Protein AF-A0A9D1EB09-F1 (afdb_monomer)

Solvent-accessible surface area (backbone atoms only — not comparable to full-atom values): 3493 Å² total; per-residue (Å²): 122,53,76,47,40,22,51,71,86,39,80,53,51,73,64,61,51,31,76,73,60,35,64,70,56,48,50,53,53,52,51,53,43,47,53,49,36,72,75,40,73,85,60,82,37,74,41,82,70,86,87,49,42,38,37,54,45,80,88

Foldseek 3Di:
DDKWKDWQNHTDDPVVVCVLQNDVVSVVLVVVVVVVCVVPVPDWRWDDRPVTIMTMHDD

Radius of gyration: 10.57 Å; Cα contacts (8 Å, |Δi|>4): 73; chains: 1; bounding box: 25×24×26 Å

Nearest PDB structures (foldseek):
  5jg9-assembly1_A  TM=3.984E-01  e=1.405E+00  synthetic construct

Mean predicted aligned error: 2.54 Å

Sequence (59 aa):
MKTTFYLDGKKTTKKAVKELI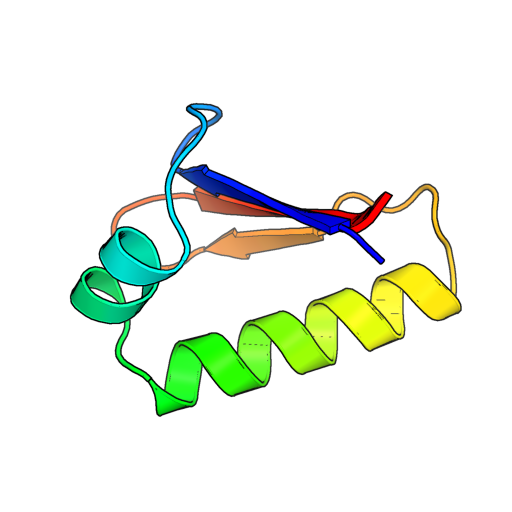GEERLKRIIEEAKETFFEDPLVQNDFFIGNGMLTIEFA

pLDDT: mean 94.06, std 2.92, range [83.19, 97.38]

Secondary structure (DSSP, 8-state):
--EEEEETTEEE-HHHHHHHH-HHHHHHHHHHHHHHHHH-TTS-EEEE-SSSEEEEEE-

Organism: NCBI:txid2840911

Structure (mmCIF, N/CA/C/O backbone):
data_AF-A0A9D1EB09-F1
#
_entry.id   AF-A0A9D1EB09-F1
#
loop_
_atom_site.group_PDB
_atom_site.id
_atom_site.type_symbol
_atom_site.label_atom_id
_atom_site.label_alt_id
_atom_site.label_comp_id
_atom_site.label_asym_id
_atom_site.label_entity_id
_atom_site.label_seq_id
_atom_site.pdbx_PDB_ins_code
_atom_site.Cartn_x
_atom_site.Cartn_y
_atom_site.Cartn_z
_atom_site.occupancy
_atom_site.B_iso_or_equiv
_atom_site.auth_seq_id
_atom_site.auth_comp_id
_atom_site.auth_asym_id
_atom_site.auth_atom_id
_atom_site.pdbx_PDB_model_num
ATOM 1 N N . MET A 1 1 ? 6.995 13.962 -2.116 1.00 83.19 1 MET A N 1
ATOM 2 C CA . MET A 1 1 ? 6.274 12.850 -2.753 1.00 83.19 1 MET A CA 1
ATOM 3 C C . MET A 1 1 ? 4.992 12.602 -1.994 1.00 83.19 1 MET A C 1
ATOM 5 O O . MET A 1 1 ? 5.027 12.348 -0.790 1.00 83.19 1 MET A O 1
ATOM 9 N N . LYS A 1 2 ? 3.865 12.786 -2.661 1.00 87.94 2 LYS A N 1
ATOM 10 C CA . LYS A 1 2 ? 2.550 12.437 -2.146 1.00 87.94 2 LYS A CA 1
ATOM 11 C C . LYS A 1 2 ? 2.425 10.918 -2.203 1.00 87.94 2 LYS A C 1
ATOM 13 O O . LYS A 1 2 ? 2.629 10.327 -3.253 1.00 87.94 2 LYS A O 1
ATOM 18 N N . THR A 1 3 ? 2.090 10.299 -1.076 1.00 93.56 3 THR A N 1
ATOM 19 C CA . THR A 1 3 ? 1.822 8.858 -1.017 1.00 93.56 3 THR A CA 1
ATOM 20 C C . THR A 1 3 ? 0.324 8.640 -0.921 1.00 93.56 3 THR A C 1
ATOM 22 O O . THR A 1 3 ? -0.318 9.137 0.012 1.00 93.56 3 THR A O 1
ATOM 25 N N . THR A 1 4 ? -0.229 7.903 -1.875 1.00 95.81 4 THR A N 1
ATOM 26 C CA . THR A 1 4 ? -1.631 7.485 -1.864 1.00 95.81 4 THR A CA 1
ATOM 27 C C . THR A 1 4 ? -1.694 5.987 -1.610 1.00 95.81 4 THR A C 1
ATOM 29 O O . THR A 1 4 ? -0.903 5.229 -2.157 1.00 95.81 4 THR A O 1
ATOM 32 N N . PHE A 1 5 ? -2.618 5.573 -0.749 1.00 96.31 5 PHE A N 1
ATOM 33 C CA . PHE A 1 5 ? -2.819 4.174 -0.395 1.00 96.31 5 PHE A CA 1
ATOM 34 C C . PHE A 1 5 ? -4.161 3.712 -0.945 1.00 96.31 5 PHE A C 1
ATOM 36 O O . PHE A 1 5 ? -5.155 4.440 -0.832 1.00 96.31 5 PHE A O 1
ATOM 43 N N . TYR A 1 6 ? -4.205 2.488 -1.453 1.00 97.31 6 TYR A N 1
ATOM 44 C CA . TYR A 1 6 ? -5.432 1.814 -1.858 1.00 97.31 6 TYR A CA 1
ATOM 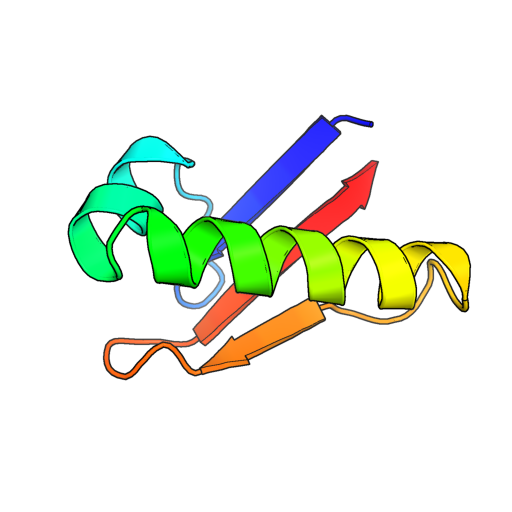45 C C . TYR A 1 6 ? -5.480 0.439 -1.209 1.00 97.31 6 TYR A C 1
ATOM 47 O O . TYR A 1 6 ? -4.477 -0.261 -1.177 1.00 97.31 6 TYR A O 1
ATOM 55 N N . LEU A 1 7 ? -6.638 0.062 -0.682 1.00 96.44 7 LEU A N 1
ATOM 56 C CA . LEU A 1 7 ? -6.907 -1.281 -0.189 1.00 96.44 7 LEU A CA 1
ATOM 57 C C . LEU A 1 7 ? -7.959 -1.905 -1.100 1.00 96.44 7 LEU A C 1
ATOM 59 O O . LEU A 1 7 ? -9.049 -1.346 -1.238 1.00 96.44 7 LEU A O 1
ATOM 63 N N . ASP A 1 8 ? -7.607 -3.003 -1.761 1.00 95.75 8 ASP A N 1
ATOM 64 C CA . ASP A 1 8 ? -8.440 -3.677 -2.764 1.00 95.75 8 ASP A CA 1
ATOM 65 C C . ASP A 1 8 ? -8.960 -2.701 -3.840 1.00 95.75 8 ASP A C 1
ATOM 67 O O . ASP A 1 8 ? -10.147 -2.652 -4.169 1.00 95.75 8 ASP A O 1
ATOM 71 N N . GLY A 1 9 ? -8.066 -1.834 -4.330 1.00 95.19 9 GLY A N 1
ATOM 72 C CA . GLY A 1 9 ? -8.370 -0.807 -5.334 1.00 95.19 9 GLY A CA 1
ATOM 73 C C . GLY A 1 9 ? -9.154 0.406 -4.814 1.00 95.19 9 GLY A C 1
ATOM 74 O O . GLY A 1 9 ? -9.392 1.355 -5.560 1.00 95.19 9 GLY A O 1
ATOM 75 N N . LYS A 1 10 ? -9.544 0.437 -3.533 1.00 96.50 10 LYS A N 1
ATOM 76 C CA . LYS A 1 10 ? -10.253 1.574 -2.929 1.00 96.50 10 LYS A CA 1
ATOM 77 C C . LYS A 1 10 ? -9.298 2.468 -2.166 1.00 96.50 10 LYS A C 1
ATOM 79 O O . LYS A 1 10 ? -8.584 2.019 -1.274 1.00 96.50 10 LYS A O 1
ATOM 84 N N . LYS A 1 11 ? -9.336 3.766 -2.465 1.00 96.94 11 LYS A N 1
ATOM 85 C CA . LYS A 1 11 ? -8.508 4.757 -1.778 1.00 96.94 11 LYS A CA 1
ATOM 86 C C . LYS A 1 11 ? -8.748 4.711 -0.269 1.00 96.94 11 LYS A C 1
ATOM 88 O O . LYS A 1 11 ? -9.885 4.788 0.192 1.00 96.94 11 LYS A O 1
ATOM 93 N N . THR A 1 12 ? -7.665 4.630 0.491 1.00 96.00 12 THR A N 1
ATOM 94 C CA . THR A 1 12 ? -7.679 4.561 1.952 1.00 96.00 12 THR A CA 1
ATOM 95 C C . THR A 1 12 ? -6.689 5.558 2.556 1.00 96.00 12 THR A C 1
ATOM 97 O O . THR A 1 12 ? -5.974 6.278 1.856 1.00 96.00 12 THR A O 1
ATOM 100 N N . THR A 1 13 ? -6.673 5.650 3.883 1.00 95.50 13 THR A N 1
ATOM 101 C CA . THR A 1 13 ? -5.765 6.531 4.621 1.00 95.50 13 THR A CA 1
ATOM 102 C C . THR A 1 13 ? -4.621 5.736 5.233 1.00 95.50 13 THR A C 1
ATOM 104 O O . THR A 1 13 ? -4.795 4.595 5.657 1.00 95.50 13 THR A O 1
ATOM 107 N N . LYS A 1 14 ? -3.456 6.377 5.388 1.00 94.31 14 LYS A N 1
ATOM 108 C CA . LYS A 1 14 ? -2.318 5.796 6.117 1.00 94.31 14 LYS A CA 1
ATOM 109 C C . LYS A 1 14 ? -2.711 5.319 7.521 1.00 94.31 14 LYS A C 1
ATOM 111 O O . LYS A 1 14 ? -2.195 4.310 7.985 1.00 94.31 14 LYS A O 1
ATOM 116 N N . LYS A 1 15 ? -3.616 6.043 8.193 1.00 95.38 15 LYS A N 1
ATOM 117 C CA . LYS A 1 15 ? -4.106 5.689 9.530 1.00 95.38 15 LYS A CA 1
ATOM 118 C C . LYS A 1 15 ? -4.865 4.359 9.510 1.00 95.38 15 LYS A C 1
ATOM 120 O O . LYS A 1 15 ? -4.511 3.477 10.279 1.00 95.38 15 LYS A O 1
ATOM 125 N N . ALA A 1 16 ? -5.812 4.192 8.586 1.00 94.75 16 ALA A N 1
ATOM 126 C CA . ALA A 1 16 ? -6.570 2.949 8.455 1.00 94.75 16 ALA A CA 1
ATOM 127 C C . ALA A 1 16 ? -5.657 1.751 8.148 1.00 94.75 16 ALA A C 1
ATOM 129 O O . ALA A 1 16 ? -5.777 0.704 8.773 1.00 94.75 16 ALA A O 1
ATOM 130 N N . VAL A 1 17 ? -4.681 1.922 7.248 1.00 94.62 17 VAL A N 1
ATOM 131 C CA . VAL A 1 17 ? -3.697 0.865 6.960 1.00 94.62 17 VAL A CA 1
ATOM 132 C C . VAL A 1 17 ? -2.854 0.555 8.201 1.00 94.62 17 VAL A C 1
ATOM 134 O O . VAL A 1 17 ? -2.677 -0.609 8.541 1.00 94.62 17 VAL A O 1
ATOM 137 N N . LYS A 1 18 ? -2.388 1.575 8.935 1.00 95.75 18 LYS A N 1
ATOM 138 C CA . LYS A 1 18 ? -1.631 1.400 10.187 1.00 95.75 18 LYS A CA 1
ATOM 139 C C . LYS A 1 18 ? -2.414 0.591 11.224 1.00 95.75 18 LYS A C 1
ATOM 141 O O . LYS A 1 18 ? -1.822 -0.249 11.890 1.00 95.75 18 LYS A O 1
ATOM 146 N N . GLU A 1 19 ? -3.711 0.846 11.369 1.00 95.50 19 GLU A N 1
ATOM 147 C CA . GLU A 1 19 ? -4.581 0.105 12.293 1.00 95.50 19 GLU A CA 1
ATOM 148 C C . GLU A 1 19 ? -4.785 -1.354 11.855 1.00 95.50 19 GLU A C 1
ATOM 150 O O . GLU A 1 19 ? -4.922 -2.224 12.708 1.00 95.50 19 GLU A O 1
ATOM 155 N N . LEU A 1 20 ? -4.732 -1.638 10.548 1.00 93.75 20 LEU A N 1
ATOM 156 C CA . LEU A 1 20 ? -4.868 -2.992 10.002 1.00 93.75 20 LEU A CA 1
ATOM 157 C C . LEU A 1 20 ? -3.604 -3.846 10.150 1.00 93.75 20 LEU A C 1
ATOM 159 O O . LEU A 1 20 ? -3.703 -5.026 10.474 1.00 93.75 20 LEU A O 1
ATOM 163 N N . ILE A 1 21 ? -2.424 -3.283 9.872 1.00 93.88 21 ILE A N 1
ATOM 164 C CA . ILE A 1 21 ? -1.177 -4.067 9.764 1.00 93.88 21 ILE A CA 1
ATOM 165 C C . ILE A 1 21 ? -0.134 -3.741 10.835 1.00 93.88 21 ILE A C 1
ATOM 167 O O . ILE A 1 21 ? 0.892 -4.416 10.915 1.00 93.88 21 ILE A O 1
ATOM 171 N N . GLY A 1 22 ? -0.377 -2.713 11.647 1.00 95.81 22 GLY A N 1
ATOM 172 C CA . GLY A 1 22 ? 0.565 -2.204 12.637 1.00 95.81 22 GLY A CA 1
ATOM 173 C C . GLY A 1 22 ? 1.588 -1.215 12.069 1.00 95.81 22 GLY A C 1
ATOM 174 O O . GLY A 1 22 ? 1.830 -1.120 10.864 1.00 95.81 22 GLY A O 1
ATOM 175 N N . GLU A 1 23 ? 2.212 -0.446 12.965 1.00 95.25 23 GLU A N 1
ATOM 176 C CA . GLU A 1 23 ? 3.160 0.608 12.587 1.00 95.25 23 GLU A CA 1
ATOM 177 C C . GLU A 1 23 ? 4.44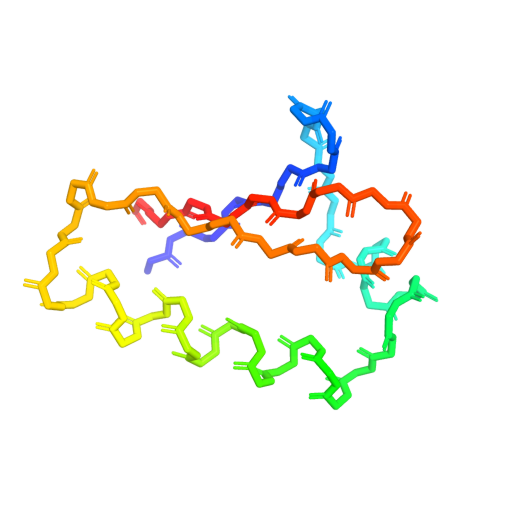2 0.069 11.954 1.00 95.25 23 GLU A C 1
ATOM 179 O O . GLU A 1 23 ? 4.889 0.597 10.936 1.00 95.25 23 GLU A O 1
ATOM 184 N N . GLU A 1 24 ? 5.036 -0.961 12.556 1.00 95.75 24 GLU A N 1
ATOM 185 C CA . GLU A 1 24 ? 6.323 -1.494 12.107 1.00 95.75 24 GLU A CA 1
ATOM 186 C C . GLU A 1 24 ? 6.222 -2.102 10.712 1.00 95.75 24 GLU A C 1
ATOM 188 O O . GLU A 1 24 ? 7.046 -1.810 9.846 1.00 95.75 24 GLU A O 1
ATOM 193 N N . ARG A 1 25 ? 5.169 -2.888 10.463 1.00 95.19 25 ARG A N 1
ATOM 194 C CA . ARG A 1 25 ? 4.937 -3.501 9.153 1.00 95.19 25 ARG A CA 1
ATOM 195 C C . ARG A 1 25 ? 4.655 -2.448 8.086 1.00 95.19 25 ARG A C 1
ATOM 197 O O . ARG A 1 25 ? 5.200 -2.540 6.993 1.00 95.19 25 ARG A O 1
ATOM 204 N N . LEU A 1 26 ? 3.868 -1.420 8.414 1.00 95.31 26 LEU A N 1
ATOM 205 C CA . LEU A 1 26 ? 3.603 -0.320 7.489 1.00 95.31 26 LEU A CA 1
ATOM 206 C C . LEU A 1 26 ? 4.872 0.461 7.128 1.00 95.31 26 LEU A C 1
ATOM 208 O O . LEU A 1 26 ? 5.017 0.861 5.977 1.00 95.31 26 LEU A O 1
ATOM 212 N N . LYS A 1 27 ? 5.782 0.694 8.083 1.00 95.75 27 LYS A N 1
ATOM 213 C CA . LYS A 1 27 ? 7.059 1.369 7.795 1.00 95.75 27 LYS A CA 1
ATOM 214 C C . LYS A 1 27 ? 7.882 0.582 6.780 1.00 95.75 27 LYS A C 1
ATOM 216 O O . LYS A 1 27 ? 8.231 1.161 5.759 1.00 95.75 27 LYS A O 1
ATOM 221 N N . ARG A 1 28 ? 8.069 -0.723 7.009 1.00 96.25 28 ARG A N 1
ATOM 222 C CA . ARG A 1 28 ? 8.825 -1.603 6.101 1.00 96.25 28 ARG A CA 1
ATOM 223 C C . ARG A 1 28 ? 8.249 -1.605 4.687 1.00 96.25 28 ARG A C 1
ATOM 225 O O . ARG A 1 28 ? 8.982 -1.386 3.738 1.00 96.25 28 ARG A O 1
ATOM 232 N N . ILE A 1 29 ? 6.928 -1.750 4.563 1.00 95.25 29 ILE A N 1
ATOM 233 C CA . ILE A 1 29 ? 6.247 -1.734 3.260 1.00 95.25 29 ILE A CA 1
ATOM 234 C C . ILE A 1 29 ? 6.444 -0.394 2.533 1.00 95.25 29 ILE A C 1
ATOM 236 O O . ILE A 1 29 ? 6.653 -0.366 1.328 1.00 95.25 29 ILE A O 1
ATOM 240 N N . ILE A 1 30 ? 6.372 0.736 3.246 1.00 94.69 30 ILE A N 1
ATOM 241 C CA . ILE A 1 30 ? 6.582 2.055 2.629 1.00 94.69 30 ILE A CA 1
ATOM 242 C C . ILE A 1 30 ? 8.040 2.245 2.195 1.00 94.69 30 ILE A C 1
ATOM 244 O O . ILE A 1 30 ? 8.274 2.928 1.201 1.00 94.69 30 ILE A O 1
ATOM 248 N N . GLU A 1 31 ? 9.005 1.728 2.956 1.00 95.56 31 GLU A N 1
ATOM 249 C CA . GLU A 1 31 ? 10.425 1.773 2.589 1.00 95.56 31 GLU A CA 1
ATOM 250 C C . GLU A 1 31 ? 10.680 0.952 1.326 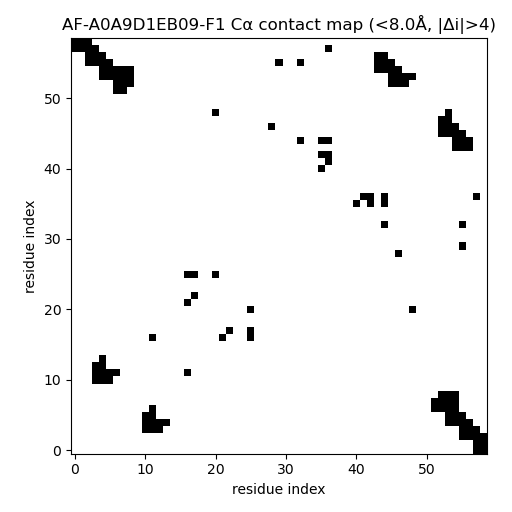1.00 95.56 31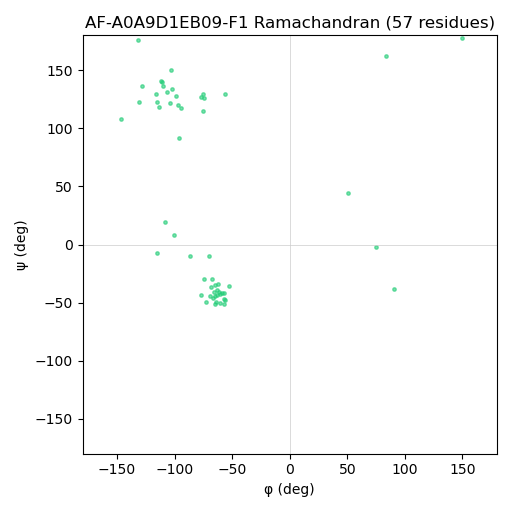 GLU A C 1
ATOM 252 O O . GLU A 1 31 ? 11.152 1.522 0.347 1.00 95.56 31 GLU A O 1
ATOM 257 N N . GLU A 1 32 ? 10.220 -0.298 1.295 1.00 95.31 32 GLU A N 1
ATOM 258 C CA . GLU A 1 32 ? 10.321 -1.184 0.129 1.00 95.31 32 GLU A CA 1
ATOM 259 C C . GLU A 1 32 ? 9.670 -0.555 -1.114 1.00 95.31 32 GLU A C 1
ATOM 261 O O . GLU A 1 32 ? 10.297 -0.431 -2.161 1.00 95.31 32 GLU A O 1
ATOM 266 N N . ALA A 1 33 ? 8.450 -0.024 -0.974 1.00 95.00 33 ALA A N 1
ATOM 267 C CA . ALA A 1 33 ? 7.748 0.627 -2.077 1.00 95.00 33 ALA A CA 1
ATOM 268 C C . ALA A 1 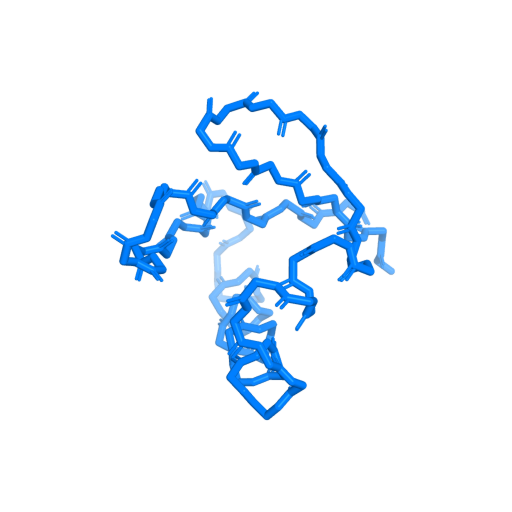33 ? 8.487 1.870 -2.608 1.00 95.00 33 ALA A C 1
ATOM 270 O O . ALA A 1 33 ? 8.424 2.184 -3.796 1.00 95.00 33 ALA A O 1
ATOM 271 N N . LYS A 1 34 ? 9.172 2.617 -1.732 1.00 94.25 34 LYS A N 1
ATOM 272 C CA . LYS A 1 34 ? 9.984 3.764 -2.157 1.00 94.25 34 LYS A CA 1
ATOM 273 C C . LYS A 1 34 ? 11.209 3.314 -2.931 1.00 94.25 34 LYS A C 1
ATOM 275 O O . LYS A 1 34 ? 11.517 3.953 -3.928 1.00 94.25 34 LYS A O 1
ATOM 280 N N . GLU A 1 35 ? 11.905 2.282 -2.461 1.00 94.88 35 GLU A N 1
ATOM 281 C CA . GLU A 1 35 ? 13.068 1.726 -3.157 1.00 94.88 35 GLU A CA 1
ATOM 282 C C . GLU A 1 35 ? 12.671 1.299 -4.571 1.00 94.88 35 GLU A C 1
ATOM 284 O O . GLU A 1 35 ? 13.230 1.817 -5.535 1.00 94.88 35 GLU A O 1
ATOM 289 N N . THR A 1 36 ? 11.596 0.516 -4.700 1.00 94.12 36 THR A N 1
ATOM 290 C CA . THR A 1 36 ? 11.058 0.101 -6.002 1.00 94.12 36 THR A CA 1
ATOM 291 C C . THR A 1 36 ? 10.654 1.289 -6.878 1.00 94.12 36 THR A C 1
ATOM 293 O O . THR A 1 36 ? 10.971 1.306 -8.062 1.00 94.12 36 THR A O 1
ATOM 296 N N . PHE A 1 37 ? 10.012 2.321 -6.318 1.00 93.25 37 PHE A N 1
ATOM 297 C CA . PHE A 1 37 ? 9.652 3.524 -7.078 1.00 93.25 37 PHE A CA 1
ATOM 298 C C . PHE A 1 37 ? 10.869 4.322 -7.574 1.00 93.25 37 PHE A C 1
ATOM 300 O O . PHE A 1 37 ? 10.815 4.926 -8.644 1.00 93.25 37 PHE A O 1
ATOM 307 N N . PHE A 1 38 ? 11.957 4.370 -6.798 1.00 92.00 38 PHE A N 1
ATOM 308 C CA . PHE A 1 38 ? 13.189 5.041 -7.220 1.00 92.00 38 PHE A CA 1
ATOM 309 C C . PHE A 1 38 ? 13.960 4.243 -8.275 1.00 92.00 38 PHE A C 1
ATOM 311 O O . PHE A 1 38 ? 14.647 4.857 -9.091 1.00 92.00 38 PHE A O 1
ATOM 318 N N . GLU A 1 39 ? 13.851 2.914 -8.264 1.00 94.75 39 GLU A N 1
ATOM 319 C CA . GLU A 1 39 ? 14.408 2.049 -9.307 1.00 94.75 39 GLU A CA 1
ATOM 320 C C . GLU A 1 39 ? 13.611 2.149 -10.612 1.00 94.75 39 GLU A C 1
ATOM 322 O O . GLU A 1 39 ? 14.196 2.380 -11.671 1.00 94.75 39 GLU A O 1
ATOM 327 N N . ASP A 1 40 ? 12.284 2.026 -10.539 1.00 92.12 40 ASP A N 1
ATOM 328 C CA . ASP A 1 40 ? 11.382 2.194 -11.676 1.00 92.12 40 ASP A CA 1
ATOM 329 C C . ASP A 1 40 ? 10.032 2.800 -11.234 1.00 92.12 40 ASP A C 1
ATOM 331 O O . ASP A 1 40 ? 9.194 2.118 -10.632 1.00 92.12 40 ASP A O 1
ATOM 335 N N . PRO A 1 41 ? 9.759 4.075 -11.569 1.00 90.00 41 PRO A N 1
ATOM 336 C CA . PRO A 1 41 ? 8.528 4.747 -11.166 1.00 90.00 41 PRO A CA 1
ATOM 337 C C . PRO A 1 41 ? 7.271 4.219 -11.876 1.00 90.00 41 PRO A C 1
ATOM 339 O O . PRO A 1 41 ? 6.164 4.605 -11.498 1.00 90.00 41 PRO A O 1
ATOM 342 N N . LEU A 1 42 ? 7.410 3.380 -12.910 1.00 90.88 42 LEU A N 1
ATOM 343 C CA . LEU A 1 42 ? 6.285 2.762 -13.620 1.00 90.88 42 LEU A CA 1
ATOM 344 C C . LEU A 1 42 ? 5.818 1.457 -12.963 1.00 90.88 42 LEU A C 1
ATOM 346 O O . LEU A 1 42 ? 4.767 0.931 -13.336 1.00 90.88 42 LEU A O 1
ATOM 350 N N . VAL A 1 43 ? 6.568 0.938 -11.988 1.00 90.12 43 VAL A N 1
ATOM 351 C CA . VAL A 1 43 ? 6.197 -0.274 -11.258 1.00 90.12 43 VAL A CA 1
ATOM 352 C C . VAL A 1 43 ? 5.118 0.042 -10.224 1.00 90.12 43 VAL A C 1
ATOM 354 O O . VAL A 1 43 ? 5.255 0.919 -9.369 1.00 90.12 43 VAL A O 1
ATOM 357 N N . GLN A 1 44 ? 4.026 -0.718 -10.290 1.00 90.50 44 GLN A N 1
ATOM 358 C CA . GLN A 1 44 ? 2.973 -0.684 -9.285 1.00 90.50 44 GLN A CA 1
ATOM 359 C C . GLN A 1 44 ? 3.436 -1.416 -8.020 1.00 90.50 44 GLN A C 1
ATOM 361 O O . GLN A 1 44 ? 3.894 -2.555 -8.082 1.00 90.50 44 GLN A O 1
ATOM 366 N N . ASN A 1 45 ? 3.300 -0.766 -6.863 1.00 94.75 45 ASN A N 1
ATOM 367 C CA . ASN A 1 45 ? 3.737 -1.316 -5.583 1.00 94.75 45 ASN A CA 1
ATOM 368 C C . ASN A 1 45 ? 2.564 -1.983 -4.853 1.00 94.75 45 ASN A C 1
ATOM 370 O O . ASN A 1 45 ? 1.842 -1.315 -4.105 1.00 94.75 45 ASN A O 1
ATOM 374 N N . ASP A 1 46 ? 2.385 -3.286 -5.077 1.00 95.50 46 ASP A N 1
ATOM 375 C CA . ASP A 1 46 ? 1.317 -4.100 -4.488 1.00 95.50 46 ASP A CA 1
ATOM 376 C C . ASP A 1 46 ? 1.829 -5.038 -3.390 1.00 95.50 46 ASP A C 1
ATOM 378 O O . ASP A 1 46 ? 2.767 -5.808 -3.585 1.00 95.50 46 ASP A O 1
ATOM 382 N N . PHE A 1 47 ? 1.154 -5.032 -2.241 1.00 95.56 47 PHE A N 1
ATOM 383 C CA . PHE A 1 47 ? 1.515 -5.828 -1.073 1.00 95.56 47 PHE A CA 1
ATOM 384 C C . PHE A 1 47 ? 0.312 -6.586 -0.528 1.00 95.56 47 PHE A C 1
ATOM 386 O O . PHE A 1 47 ? -0.678 -5.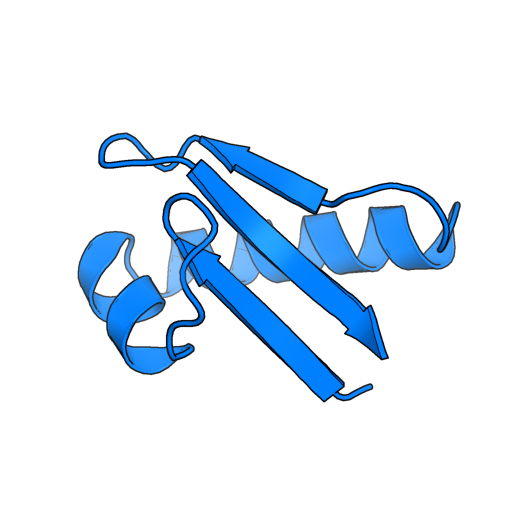991 -0.092 1.00 95.56 47 PHE A O 1
ATOM 393 N N . PHE A 1 48 ? 0.415 -7.912 -0.446 1.00 94.25 48 PHE A N 1
ATOM 394 C CA . PHE A 1 48 ? -0.600 -8.703 0.239 1.00 94.25 48 PHE A CA 1
ATOM 395 C C . PHE A 1 48 ? -0.455 -8.557 1.758 1.00 94.25 48 PHE A C 1
ATOM 397 O O . PHE A 1 48 ? 0.535 -8.981 2.364 1.00 94.25 48 PHE A O 1
ATOM 404 N N . ILE A 1 49 ? -1.463 -7.966 2.401 1.00 92.94 49 ILE A N 1
ATOM 405 C CA . ILE A 1 49 ? -1.432 -7.670 3.841 1.00 92.94 49 ILE A CA 1
ATOM 406 C C . ILE A 1 49 ? -2.217 -8.675 4.695 1.00 92.94 49 ILE A C 1
ATOM 408 O O . ILE A 1 49 ? -2.377 -8.476 5.897 1.00 92.94 49 ILE A O 1
ATOM 412 N N . GLY A 1 50 ? -2.683 -9.775 4.099 1.00 90.00 50 GLY A N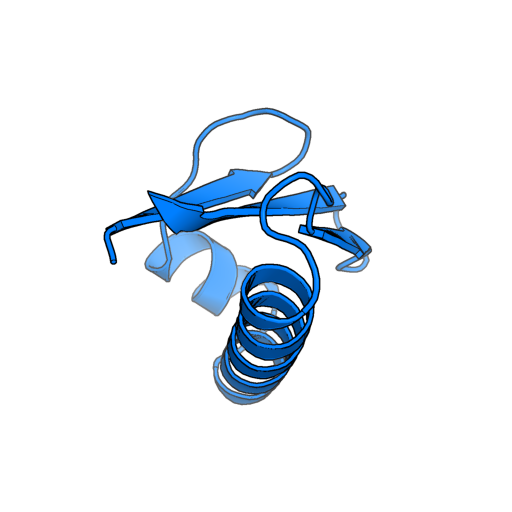 1
ATOM 413 C CA . GLY A 1 50 ? -3.468 -10.825 4.758 1.00 90.00 50 GLY A CA 1
ATOM 414 C C . GLY A 1 50 ? -4.977 -10.588 4.699 1.00 90.00 50 GLY A C 1
ATOM 415 O O . GLY A 1 50 ? -5.720 -11.533 4.467 1.00 90.00 50 GLY A O 1
ATOM 416 N N . ASN A 1 51 ? -5.421 -9.335 4.841 1.00 87.62 51 ASN A N 1
ATOM 417 C CA . ASN A 1 51 ? -6.839 -8.950 4.769 1.00 87.62 51 ASN A CA 1
ATOM 418 C C . ASN A 1 51 ? -7.200 -8.174 3.486 1.00 87.62 51 ASN A C 1
ATOM 420 O O . ASN A 1 51 ? -8.181 -7.439 3.469 1.00 87.62 51 ASN A O 1
ATOM 424 N N . GLY A 1 52 ? -6.362 -8.271 2.452 1.00 93.75 52 GLY A N 1
ATOM 425 C CA . GLY A 1 52 ? -6.527 -7.553 1.188 1.00 93.75 52 GLY A CA 1
ATOM 426 C C . GLY A 1 52 ? -5.194 -7.238 0.511 1.00 93.75 52 GLY A C 1
ATOM 427 O O . GLY A 1 52 ? -4.118 -7.542 1.047 1.00 93.75 52 GLY A O 1
ATOM 428 N N . MET A 1 53 ? -5.2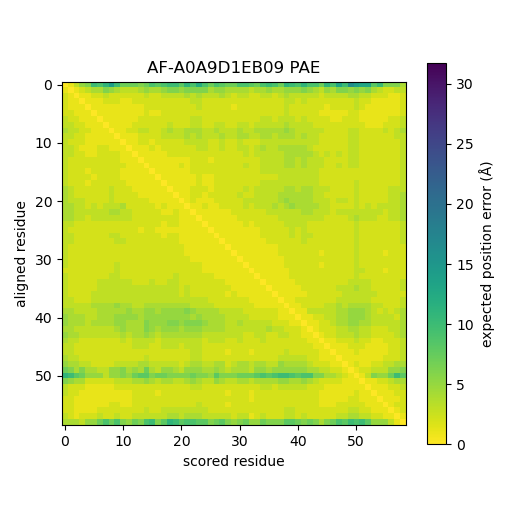78 -6.621 -0.664 1.00 96.88 53 MET A N 1
ATOM 429 C CA . MET A 1 53 ? -4.136 -6.100 -1.412 1.00 96.88 53 MET A CA 1
ATOM 430 C C . MET A 1 53 ? -3.971 -4.604 -1.140 1.00 96.88 53 MET A C 1
ATOM 432 O O . MET A 1 53 ? -4.877 -3.811 -1.400 1.00 96.88 53 MET A O 1
ATOM 436 N N . LEU A 1 54 ? -2.816 -4.219 -0.602 1.00 97.12 54 LEU A N 1
ATOM 437 C CA . LEU A 1 54 ? -2.434 -2.828 -0.398 1.00 97.12 54 LEU A CA 1
ATOM 438 C C . LEU A 1 54 ? -1.611 -2.353 -1.594 1.00 97.12 54 LEU A C 1
ATOM 440 O O . LEU A 1 54 ? -0.499 -2.829 -1.788 1.00 97.12 54 LEU A O 1
ATOM 444 N N . THR A 1 55 ? -2.113 -1.366 -2.323 1.00 97.38 55 THR A N 1
ATOM 445 C CA . THR A 1 55 ? -1.364 -0.683 -3.382 1.00 97.38 55 THR A CA 1
ATOM 446 C C . THR A 1 55 ? -0.873 0.667 -2.871 1.00 97.38 55 THR A C 1
ATOM 448 O O . THR A 1 55 ? -1.636 1.424 -2.251 1.00 97.38 55 THR A O 1
ATOM 451 N N . ILE A 1 56 ? 0.396 0.983 -3.121 1.00 96.00 56 ILE A N 1
ATOM 452 C CA . ILE A 1 56 ? 1.011 2.269 -2.782 1.00 96.00 56 ILE A CA 1
ATOM 453 C C . ILE A 1 56 ? 1.405 2.995 -4.065 1.00 96.00 56 ILE A C 1
ATOM 455 O O . ILE A 1 56 ? 2.195 2.502 -4.860 1.00 96.00 56 ILE A O 1
ATOM 459 N N . GLU A 1 57 ? 0.883 4.205 -4.235 1.00 94.75 57 GLU A N 1
ATOM 460 C CA . GLU A 1 57 ? 1.251 5.089 -5.339 1.00 94.75 57 GLU A CA 1
ATOM 461 C C . GLU A 1 57 ? 2.031 6.294 -4.824 1.00 94.75 57 GLU A C 1
ATOM 463 O O . GLU A 1 57 ? 1.685 6.901 -3.798 1.00 94.75 57 GLU A O 1
ATOM 468 N N . PHE A 1 58 ? 3.048 6.676 -5.586 1.00 92.62 58 PHE A N 1
ATOM 469 C CA . PHE A 1 58 ? 3.869 7.847 -5.335 1.00 92.62 58 PHE A CA 1
ATOM 470 C C . PHE A 1 58 ? 3.708 8.854 -6.476 1.00 92.62 58 PHE A C 1
ATOM 472 O O . PHE A 1 58 ? 3.805 8.494 -7.645 1.00 92.62 58 PHE A O 1
ATOM 479 N N . ALA A 1 59 ? 3.435 10.112 -6.119 1.00 83.88 59 ALA A N 1
ATOM 480 C CA . ALA A 1 59 ? 3.285 11.244 -7.037 1.00 83.88 59 ALA A CA 1
ATOM 481 C C . ALA A 1 59 ? 4.027 12.495 -6.543 1.00 83.88 59 ALA A C 1
ATOM 483 O O . ALA A 1 59 ? 4.322 12.599 -5.321 1.00 83.88 59 ALA A O 1
#